Protein AF-A0A7J7MKV8-F1 (afdb_monomer_lite)

Sequence (77 aa):
MYQDQLKLKANDLPIVMMEQEVMEAINENSAVIICGETGCGKTTQVPQFLYEAGYGSSKSSTKNGLIGVTQGEWHLS

Structure (mmCIF, N/CA/C/O backbone):
data_AF-A0A7J7MKV8-F1
#
_entry.id   AF-A0A7J7MKV8-F1
#
loop_
_atom_site.group_PDB
_atom_site.id
_atom_site.type_symbol
_atom_site.label_atom_id
_atom_site.label_alt_id
_atom_site.label_comp_id
_atom_site.label_asym_id
_atom_site.label_entity_id
_atom_site.label_seq_id
_atom_site.pdbx_PDB_ins_code
_atom_site.Cartn_x
_atom_site.Cartn_y
_atom_site.Cartn_z
_atom_site.occupancy
_atom_site.B_iso_or_equiv
_atom_site.auth_seq_id
_atom_site.auth_comp_id
_atom_site.auth_asym_id
_atom_site.auth_atom_id
_atom_site.pdbx_PDB_model_num
ATOM 1 N N . MET A 1 1 ? 17.289 16.482 9.795 1.00 70.31 1 MET A N 1
ATOM 2 C CA . MET A 1 1 ? 18.228 16.565 8.653 1.00 70.31 1 MET A CA 1
ATOM 3 C C . MET A 1 1 ? 18.246 15.290 7.808 1.00 70.31 1 MET A C 1
ATOM 5 O O . MET A 1 1 ? 17.862 15.375 6.656 1.00 70.31 1 MET A O 1
ATOM 9 N N . TYR A 1 2 ? 18.637 14.111 8.319 1.00 75.31 2 TYR A N 1
ATOM 10 C CA . TYR A 1 2 ? 18.642 12.870 7.506 1.00 75.31 2 TYR A CA 1
ATOM 11 C C . TYR A 1 2 ? 17.232 12.350 7.165 1.00 75.31 2 TYR A C 1
ATOM 13 O O . TYR A 1 2 ? 16.958 12.011 6.020 1.00 75.31 2 TYR A O 1
ATOM 21 N N . GLN A 1 3 ? 16.318 12.358 8.141 1.00 70.00 3 GLN A N 1
ATOM 22 C CA . GLN A 1 3 ? 14.920 11.950 7.938 1.00 70.00 3 GLN A CA 1
ATOM 23 C C . GLN A 1 3 ? 14.205 12.831 6.900 1.00 70.00 3 GLN A C 1
ATOM 25 O O . GLN A 1 3 ? 13.461 12.329 6.064 1.00 70.00 3 GLN A O 1
ATOM 30 N N . ASP A 1 4 ? 14.494 14.134 6.901 1.00 74.94 4 ASP A N 1
ATOM 31 C CA . ASP A 1 4 ? 13.934 15.082 5.932 1.00 74.94 4 ASP A CA 1
ATOM 32 C C . ASP A 1 4 ? 14.429 14.790 4.507 1.00 74.94 4 ASP A C 1
ATOM 34 O O . ASP A 1 4 ? 13.655 14.848 3.559 1.00 74.94 4 ASP A O 1
ATOM 38 N N . GLN A 1 5 ? 15.697 14.394 4.351 1.00 76.06 5 GLN A N 1
ATOM 39 C CA . GLN A 1 5 ? 16.274 14.009 3.056 1.00 76.06 5 GLN A CA 1
ATOM 40 C C . GLN A 1 5 ? 15.648 12.727 2.488 1.00 76.06 5 GLN A C 1
ATOM 42 O O . GLN A 1 5 ? 15.453 12.621 1.278 1.00 76.06 5 GLN A O 1
ATOM 47 N N . LEU A 1 6 ? 15.313 11.754 3.343 1.00 76.06 6 LEU A N 1
ATOM 48 C CA . LEU A 1 6 ? 14.612 10.539 2.918 1.00 76.06 6 LEU A CA 1
ATOM 49 C C . LEU A 1 6 ? 13.185 10.843 2.458 1.00 76.06 6 LEU A C 1
ATOM 51 O O . LEU A 1 6 ? 12.764 10.344 1.417 1.00 76.06 6 LEU A O 1
ATOM 55 N N . LYS A 1 7 ? 12.470 11.698 3.198 1.00 74.38 7 LYS A N 1
ATOM 56 C CA . LYS A 1 7 ? 11.119 12.129 2.824 1.00 74.38 7 LYS A CA 1
ATOM 57 C C . LYS A 1 7 ? 11.100 12.894 1.504 1.00 74.38 7 LYS A C 1
ATOM 59 O O . LYS A 1 7 ? 10.249 12.619 0.671 1.00 74.38 7 LYS A O 1
ATOM 64 N N . LEU A 1 8 ? 12.062 13.791 1.277 1.00 74.00 8 LEU A N 1
ATOM 65 C CA . LEU A 1 8 ? 12.169 14.526 0.012 1.00 74.00 8 LEU A CA 1
ATOM 66 C C . LEU A 1 8 ? 12.307 13.582 -1.188 1.00 74.00 8 LEU A C 1
ATOM 68 O O . LEU A 1 8 ? 11.564 13.716 -2.149 1.00 74.00 8 LEU A O 1
ATOM 72 N N . LYS A 1 9 ? 13.182 12.573 -1.098 1.00 77.19 9 LYS A N 1
ATOM 73 C CA . LYS A 1 9 ? 13.334 11.572 -2.167 1.00 77.19 9 LYS A CA 1
ATOM 74 C C . LYS A 1 9 ? 12.093 10.704 -2.375 1.00 77.19 9 LYS A C 1
ATOM 76 O O . LYS A 1 9 ? 11.858 10.251 -3.489 1.00 77.19 9 LYS A O 1
ATOM 81 N N . ALA A 1 10 ? 11.340 10.423 -1.313 1.00 79.19 10 ALA A N 1
ATOM 82 C CA . ALA A 1 10 ? 10.098 9.664 -1.412 1.00 79.19 10 ALA A CA 1
ATOM 83 C C . ALA A 1 10 ? 9.014 10.467 -2.144 1.00 79.19 10 ALA A C 1
ATOM 85 O O . ALA A 1 10 ? 8.346 9.912 -3.011 1.00 79.19 10 ALA A O 1
ATOM 86 N N . ASN A 1 11 ? 8.914 11.772 -1.868 1.00 85.81 11 ASN A N 1
ATOM 87 C CA . ASN A 1 11 ? 7.941 12.673 -2.494 1.00 85.81 11 ASN A CA 1
ATOM 88 C C . ASN A 1 11 ? 8.098 12.787 -4.020 1.00 85.81 11 ASN A C 1
ATOM 90 O O . ASN A 1 11 ? 7.131 13.110 -4.704 1.00 85.81 11 ASN A O 1
ATOM 94 N N . ASP A 1 12 ? 9.289 12.500 -4.552 1.00 89.69 12 ASP A N 1
ATOM 95 C CA . ASP A 1 12 ? 9.557 12.510 -5.995 1.00 89.69 12 ASP A CA 1
ATOM 96 C C . ASP A 1 12 ? 9.085 11.223 -6.707 1.00 89.69 12 ASP A C 1
ATOM 98 O O . ASP A 1 12 ? 9.147 11.130 -7.936 1.00 89.69 12 ASP A O 1
ATOM 102 N N . LEU A 1 13 ? 8.632 10.199 -5.969 1.00 92.31 13 LEU A N 1
ATOM 103 C CA . LEU A 1 13 ? 8.167 8.948 -6.568 1.00 92.31 13 LEU A CA 1
ATOM 104 C C . LEU A 1 13 ? 6.797 9.145 -7.243 1.00 92.31 13 LEU A C 1
ATOM 106 O O . LEU A 1 13 ? 5.881 9.666 -6.605 1.00 92.31 13 LEU A O 1
ATOM 110 N N . PRO A 1 14 ? 6.593 8.645 -8.481 1.00 93.44 14 PRO A N 1
ATOM 111 C CA . PRO A 1 14 ? 5.348 8.848 -9.228 1.00 93.44 14 PRO A CA 1
ATOM 112 C C . PRO A 1 14 ? 4.074 8.459 -8.473 1.00 93.44 14 PRO A C 1
ATOM 114 O O . PRO A 1 14 ? 3.041 9.100 -8.628 1.00 93.44 14 PRO A O 1
ATOM 117 N N . ILE A 1 15 ? 4.134 7.421 -7.636 1.00 95.31 15 ILE A N 1
ATOM 118 C CA . ILE A 1 15 ? 2.966 6.968 -6.879 1.00 95.31 15 ILE A CA 1
ATOM 119 C C . ILE A 1 15 ? 2.511 7.949 -5.789 1.00 95.31 15 ILE A C 1
ATOM 121 O O . ILE A 1 15 ? 1.347 7.909 -5.407 1.00 95.31 15 ILE A O 1
ATOM 125 N N . VAL A 1 16 ? 3.382 8.840 -5.300 1.00 95.00 16 VAL A N 1
ATOM 126 C CA . VAL A 1 16 ? 3.003 9.848 -4.290 1.00 95.00 16 VAL A CA 1
ATOM 127 C C . VAL A 1 16 ? 1.992 10.836 -4.858 1.00 95.00 16 VAL A C 1
ATOM 129 O O . VAL A 1 16 ? 1.049 11.215 -4.174 1.00 95.00 16 VA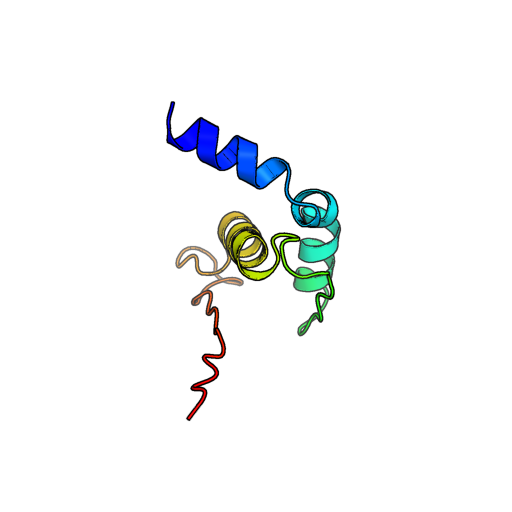L A O 1
ATOM 132 N N . MET A 1 17 ? 2.097 11.163 -6.148 1.00 94.06 17 MET A N 1
ATOM 133 C CA . MET A 1 17 ? 1.103 12.000 -6.833 1.00 94.06 17 MET A CA 1
ATOM 134 C C . MET A 1 17 ? -0.283 11.339 -6.919 1.00 94.06 17 MET A C 1
ATOM 136 O O . MET A 1 17 ? -1.268 12.028 -7.159 1.00 94.06 17 MET A O 1
ATOM 140 N N . MET A 1 18 ? -0.357 10.022 -6.705 1.00 95.50 18 MET A N 1
ATOM 141 C CA . MET A 1 18 ? -1.576 9.214 -6.776 1.00 95.50 18 MET A CA 1
ATOM 142 C C . MET A 1 18 ? -2.106 8.825 -5.386 1.00 95.50 18 MET A C 1
ATOM 144 O O . MET A 1 18 ? -3.027 8.016 -5.301 1.00 95.50 18 MET A O 1
ATOM 148 N N . GLU A 1 19 ? -1.536 9.352 -4.293 1.00 96.19 19 GLU A N 1
ATOM 149 C CA . GLU A 1 19 ? -1.881 8.943 -2.921 1.00 96.19 19 GLU A CA 1
ATOM 150 C C . GLU A 1 19 ? -3.387 9.029 -2.652 1.00 96.19 19 GLU A C 1
ATOM 152 O O . GLU A 1 19 ? -3.980 8.067 -2.163 1.00 96.19 19 GLU A O 1
ATOM 157 N N . GLN A 1 20 ? -4.015 10.152 -3.013 1.00 97.38 20 GLN A N 1
ATOM 158 C CA . GLN A 1 20 ? -5.444 10.355 -2.789 1.00 97.38 20 GLN A CA 1
ATOM 159 C C . GLN A 1 20 ? -6.286 9.304 -3.526 1.00 97.38 20 GLN A C 1
ATOM 161 O O . GLN A 1 20 ? -7.117 8.651 -2.899 1.00 97.38 20 GLN A O 1
ATOM 166 N N . GLU A 1 21 ? -6.029 9.087 -4.818 1.00 97.81 21 GLU A N 1
ATOM 167 C CA . GLU A 1 21 ? -6.757 8.107 -5.636 1.00 97.81 21 GLU A CA 1
ATOM 168 C C . GLU A 1 21 ? -6.583 6.679 -5.097 1.00 97.81 21 GLU A C 1
ATOM 170 O O . GLU A 1 21 ? -7.548 5.924 -4.974 1.00 97.81 21 GLU A O 1
ATOM 175 N N . VAL A 1 22 ? -5.358 6.318 -4.699 1.00 97.69 22 VAL A N 1
ATOM 176 C CA . VAL A 1 22 ? -5.060 5.015 -4.090 1.00 97.69 22 VAL A CA 1
ATOM 177 C C . VAL A 1 22 ? -5.832 4.836 -2.781 1.00 97.69 22 VAL A C 1
ATOM 179 O O . VAL A 1 22 ? -6.437 3.785 -2.562 1.00 97.69 22 VAL A O 1
ATOM 182 N N . MET A 1 23 ? -5.830 5.842 -1.905 1.00 97.75 23 MET A N 1
ATOM 183 C CA . MET A 1 23 ? -6.484 5.753 -0.599 1.00 97.75 23 MET A CA 1
ATOM 184 C C . MET A 1 23 ? -8.010 5.768 -0.695 1.00 97.75 23 MET A C 1
ATOM 186 O O . MET A 1 23 ? -8.664 5.056 0.070 1.00 97.75 23 MET A O 1
ATOM 190 N N . GLU A 1 24 ? -8.581 6.532 -1.625 1.00 98.31 24 GLU A N 1
ATOM 191 C CA . GLU A 1 24 ? -10.014 6.501 -1.936 1.00 98.31 24 GLU A CA 1
ATOM 192 C C . GLU A 1 24 ? -10.422 5.110 -2.431 1.00 98.31 24 GLU A C 1
ATOM 194 O O . GLU A 1 24 ? -11.290 4.481 -1.822 1.00 98.31 24 GLU A O 1
ATOM 199 N N . ALA A 1 25 ? -9.706 4.554 -3.416 1.00 98.31 25 ALA A N 1
ATOM 200 C CA . ALA A 1 25 ? -9.977 3.211 -3.924 1.00 98.31 25 ALA A CA 1
ATOM 201 C C . ALA A 1 25 ? -9.923 2.143 -2.816 1.00 98.31 25 ALA A C 1
ATOM 203 O O . ALA A 1 25 ? -10.786 1.266 -2.772 1.00 98.31 25 ALA A O 1
ATOM 204 N N . ILE A 1 26 ? -8.946 2.220 -1.903 1.00 97.19 26 ILE A N 1
ATOM 205 C CA . ILE A 1 26 ? -8.806 1.285 -0.771 1.00 97.19 26 ILE A CA 1
ATOM 206 C C . ILE A 1 26 ? -9.949 1.437 0.241 1.00 97.19 26 ILE A C 1
ATOM 208 O O . ILE A 1 26 ? -10.397 0.444 0.807 1.00 97.19 26 ILE A O 1
ATOM 212 N N . ASN A 1 27 ? -10.422 2.658 0.498 1.00 96.38 27 ASN A N 1
ATOM 213 C CA . ASN A 1 27 ? -11.522 2.877 1.440 1.00 96.38 27 ASN A CA 1
ATOM 214 C C . ASN A 1 27 ? -12.878 2.427 0.868 1.00 96.38 27 ASN A C 1
ATOM 216 O O . ASN A 1 27 ? -13.756 2.034 1.635 1.00 96.38 27 ASN A O 1
ATOM 220 N N . GLU A 1 28 ? -1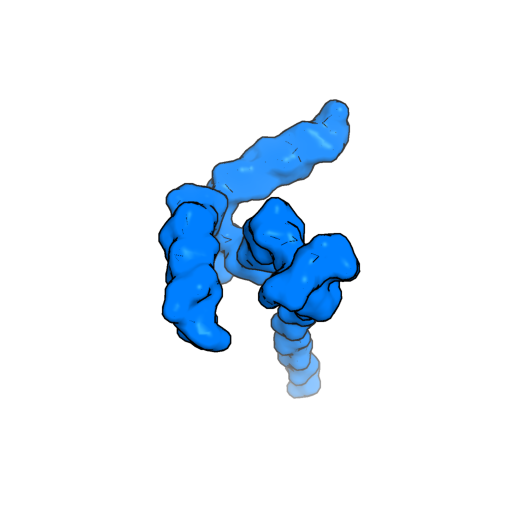3.055 2.489 -0.452 1.00 98.00 28 GLU A N 1
ATOM 221 C CA . GLU A 1 28 ? -14.317 2.158 -1.126 1.00 98.00 28 GLU A CA 1
ATOM 222 C C . GLU A 1 28 ? -14.429 0.685 -1.535 1.00 98.00 28 GLU A C 1
ATOM 224 O O . GLU A 1 28 ? -15.535 0.171 -1.704 1.00 98.00 28 GLU A O 1
ATOM 229 N N . ASN A 1 29 ? -13.301 -0.016 -1.679 1.00 98.06 29 ASN A N 1
ATOM 230 C CA . ASN A 1 29 ? -13.264 -1.374 -2.210 1.00 98.06 29 ASN A CA 1
ATOM 231 C C . ASN A 1 29 ? -12.567 -2.333 -1.244 1.00 98.06 29 ASN A C 1
ATOM 233 O O . ASN A 1 29 ? -11.504 -2.046 -0.704 1.00 98.06 29 ASN A O 1
ATOM 237 N N . SER A 1 30 ? -13.109 -3.544 -1.094 1.00 95.94 30 SER A N 1
ATOM 238 C CA . SER A 1 30 ? -12.461 -4.594 -0.289 1.00 95.94 30 SER A CA 1
ATOM 239 C C . SER A 1 30 ? -11.168 -5.137 -0.915 1.00 95.94 30 SER A C 1
ATOM 241 O O . SER A 1 30 ? -10.387 -5.787 -0.224 1.00 95.94 30 SER A O 1
ATOM 243 N N . ALA A 1 31 ? -10.946 -4.899 -2.211 1.00 97.25 31 ALA A N 1
ATOM 244 C CA . ALA A 1 31 ? -9.732 -5.270 -2.930 1.00 97.25 31 ALA A CA 1
ATOM 245 C C . ALA A 1 31 ? -9.424 -4.241 -4.027 1.00 97.25 31 ALA A C 1
ATOM 247 O O . ALA A 1 31 ? -10.324 -3.814 -4.748 1.00 97.25 31 ALA A O 1
ATOM 248 N N . VAL A 1 32 ? -8.147 -3.881 -4.172 1.00 97.88 32 VAL A N 1
ATOM 249 C CA . VAL A 1 32 ? -7.657 -2.902 -5.154 1.00 97.88 32 VAL A CA 1
ATOM 250 C C . VAL A 1 32 ? -6.441 -3.476 -5.875 1.00 97.88 32 VAL A C 1
ATOM 252 O O . VAL A 1 32 ? -5.556 -4.055 -5.246 1.00 97.88 32 VAL A O 1
ATOM 255 N N . ILE A 1 33 ? -6.385 -3.300 -7.196 1.00 97.56 33 ILE A N 1
ATOM 256 C CA . ILE A 1 33 ? -5.221 -3.645 -8.019 1.00 97.56 33 ILE A CA 1
ATOM 257 C C . ILE A 1 33 ? -4.505 -2.346 -8.382 1.00 97.56 33 ILE A C 1
ATOM 259 O O . ILE A 1 33 ? -5.072 -1.497 -9.062 1.00 97.56 33 ILE A O 1
ATOM 263 N N . ILE A 1 34 ? -3.250 -2.207 -7.951 1.00 95.69 34 ILE A N 1
ATOM 264 C CA . ILE A 1 34 ? -2.415 -1.039 -8.256 1.00 95.69 34 ILE A CA 1
ATOM 265 C C . ILE A 1 34 ? -1.355 -1.447 -9.280 1.00 95.69 34 ILE A C 1
ATOM 267 O O . ILE A 1 34 ? -0.430 -2.203 -8.972 1.00 95.69 34 ILE A O 1
ATOM 271 N N . CYS A 1 35 ? -1.470 -0.915 -10.494 1.00 95.56 35 CYS A N 1
ATOM 272 C CA . CYS A 1 35 ? -0.528 -1.152 -11.586 1.00 95.56 35 CYS A CA 1
ATOM 273 C C . CYS A 1 35 ? 0.409 0.047 -11.764 1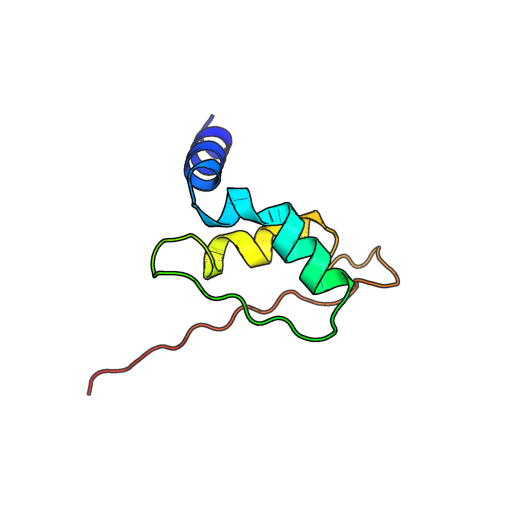.00 95.56 35 CYS A C 1
ATOM 275 O O . CYS A 1 35 ? -0.004 1.196 -11.680 1.00 95.56 35 CYS A O 1
ATOM 277 N N . GLY A 1 36 ? 1.682 -0.219 -12.042 1.00 92.44 36 GLY A N 1
ATOM 278 C CA . GLY A 1 36 ? 2.661 0.816 -12.364 1.00 92.44 36 GLY A CA 1
ATOM 279 C C . GLY A 1 36 ? 4.020 0.206 -12.673 1.00 92.44 36 GLY A C 1
ATOM 280 O O . GLY A 1 36 ? 4.297 -0.931 -12.283 1.00 92.44 36 GLY A O 1
ATOM 281 N N . GLU A 1 37 ? 4.892 0.962 -13.326 1.00 93.81 37 GLU A N 1
ATOM 282 C CA . GLU A 1 37 ? 6.227 0.492 -13.706 1.00 93.81 37 GLU A CA 1
ATOM 283 C C . GLU A 1 37 ? 7.118 0.200 -12.485 1.00 93.81 37 GLU A C 1
ATOM 285 O O . GLU A 1 37 ? 6.898 0.695 -11.372 1.00 93.81 37 GLU A O 1
ATOM 290 N N . THR A 1 38 ? 8.133 -0.646 -12.658 1.00 91.12 38 THR A N 1
ATOM 291 C CA . THR A 1 38 ? 9.144 -0.879 -11.616 1.00 91.12 38 THR A CA 1
ATOM 292 C C . THR A 1 38 ? 9.874 0.428 -11.303 1.00 91.12 38 THR A C 1
ATOM 294 O O . THR A 1 38 ? 10.205 1.189 -12.202 1.00 91.12 38 THR A O 1
ATOM 297 N N . GLY A 1 39 ? 10.116 0.706 -10.019 1.00 90.62 39 GLY A N 1
ATOM 298 C CA . GLY A 1 39 ? 10.751 1.955 -9.579 1.00 90.62 39 GLY A CA 1
ATOM 299 C C . GLY A 1 39 ? 9.781 3.109 -9.303 1.00 90.62 39 GLY A C 1
ATOM 300 O O . GLY A 1 39 ? 10.186 4.089 -8.693 1.00 90.62 39 GLY A O 1
ATOM 301 N N . CYS A 1 40 ? 8.487 2.978 -9.623 1.00 93.31 40 CYS A N 1
ATOM 302 C CA . CYS A 1 40 ? 7.514 4.050 -9.368 1.00 93.31 40 CYS A CA 1
ATOM 303 C C . CYS A 1 40 ? 7.115 4.221 -7.885 1.00 93.31 40 CYS A C 1
ATOM 305 O O . CYS A 1 40 ? 6.319 5.099 -7.567 1.00 93.31 40 CYS A O 1
ATOM 307 N N . GLY A 1 41 ? 7.618 3.363 -6.987 1.00 94.19 41 GLY 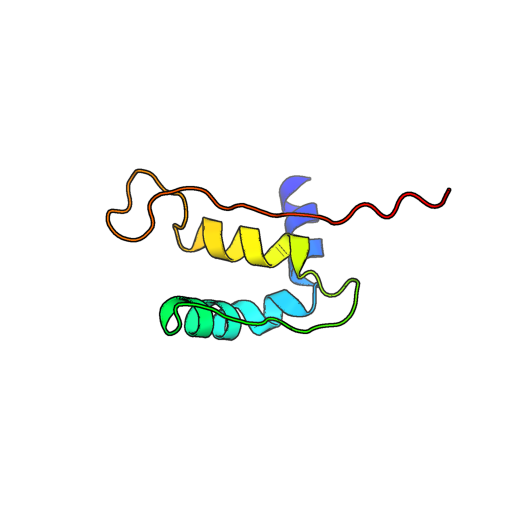A N 1
ATOM 308 C CA . GLY A 1 41 ? 7.396 3.464 -5.539 1.00 94.19 41 GLY A CA 1
ATOM 309 C C . GLY A 1 41 ? 6.291 2.583 -4.942 1.00 94.19 41 GLY A C 1
ATOM 310 O O . GLY A 1 41 ? 6.057 2.677 -3.745 1.00 94.19 41 GLY A O 1
ATOM 311 N N . LYS A 1 42 ? 5.624 1.704 -5.711 1.00 95.19 42 LYS A N 1
ATOM 312 C CA . LYS A 1 42 ? 4.503 0.860 -5.214 1.00 95.19 42 LYS A CA 1
ATOM 313 C C . LYS A 1 42 ? 4.786 0.151 -3.888 1.00 95.19 42 LYS A C 1
ATOM 315 O O . LYS A 1 42 ? 4.110 0.395 -2.896 1.00 95.19 42 LYS A O 1
ATOM 320 N N . THR A 1 43 ? 5.801 -0.709 -3.868 1.00 93.81 43 THR A N 1
ATOM 321 C CA . THR A 1 43 ? 6.108 -1.565 -2.712 1.00 93.81 43 THR A CA 1
ATOM 322 C C . THR A 1 43 ? 6.571 -0.772 -1.489 1.00 93.81 43 THR A C 1
ATOM 324 O O . THR A 1 43 ? 6.459 -1.266 -0.373 1.00 93.81 43 THR A O 1
ATOM 327 N N . THR A 1 44 ? 7.080 0.451 -1.676 1.00 93.69 44 THR A N 1
ATOM 328 C CA . THR A 1 44 ? 7.589 1.285 -0.580 1.00 93.69 44 THR A CA 1
ATOM 329 C C . THR A 1 44 ? 6.551 2.278 -0.061 1.00 93.69 44 THR A C 1
ATOM 331 O O . THR A 1 44 ? 6.461 2.460 1.146 1.00 93.69 44 THR A O 1
ATOM 334 N N . GLN A 1 45 ? 5.766 2.913 -0.936 1.00 96.12 45 GLN A N 1
ATOM 335 C CA . GLN A 1 45 ? 4.876 4.019 -0.565 1.00 96.12 45 GLN A CA 1
ATOM 336 C C . GLN A 1 45 ? 3.458 3.573 -0.196 1.00 96.12 45 GLN A C 1
ATOM 338 O O . GLN A 1 45 ? 2.894 4.112 0.748 1.00 96.12 45 GLN A O 1
ATOM 343 N N . VAL A 1 46 ? 2.892 2.544 -0.842 1.00 96.69 46 VAL A N 1
ATOM 344 C CA . VAL A 1 46 ? 1.531 2.075 -0.495 1.00 96.69 46 VAL A CA 1
ATOM 345 C C . VAL A 1 46 ? 1.422 1.647 0.979 1.00 96.69 46 VAL A C 1
ATOM 347 O O . VAL A 1 46 ? 0.479 2.073 1.647 1.00 96.69 46 VAL A O 1
ATOM 350 N N . PRO A 1 47 ? 2.375 0.877 1.550 1.00 96.25 47 PRO A N 1
ATOM 351 C CA . PRO A 1 47 ? 2.342 0.559 2.979 1.00 96.25 47 PRO A CA 1
ATOM 352 C C . PRO A 1 47 ? 2.439 1.800 3.875 1.00 96.25 47 PRO A C 1
ATOM 354 O O . PRO A 1 47 ? 1.853 1.819 4.956 1.00 96.25 47 PRO A O 1
ATOM 357 N N . GLN A 1 48 ? 3.159 2.835 3.432 1.00 95.31 48 GLN A N 1
ATOM 358 C CA . GLN A 1 48 ? 3.283 4.089 4.166 1.00 95.31 48 GLN A CA 1
ATOM 359 C C . GLN A 1 48 ? 1.957 4.860 4.182 1.00 95.31 48 GLN A C 1
ATOM 361 O O . GLN A 1 48 ? 1.522 5.254 5.261 1.00 95.31 48 GLN A O 1
ATOM 366 N N . PHE A 1 49 ? 1.269 4.983 3.042 1.00 96.62 49 PHE A N 1
ATOM 367 C CA . PHE A 1 49 ? -0.057 5.616 2.978 1.00 96.62 49 PHE A CA 1
ATOM 368 C C . PHE A 1 49 ? -1.061 4.910 3.894 1.00 96.62 49 PHE A C 1
ATOM 370 O O . PHE A 1 49 ? -1.781 5.547 4.662 1.00 96.62 49 PHE A O 1
ATOM 377 N N . LEU A 1 50 ? -1.063 3.571 3.879 1.00 96.81 50 LEU A N 1
ATOM 378 C CA . LEU A 1 50 ? -1.896 2.764 4.773 1.00 96.81 50 LEU A CA 1
ATOM 379 C C . LEU A 1 50 ? -1.595 3.070 6.247 1.00 96.81 50 LEU A C 1
ATOM 381 O O . LEU A 1 50 ? -2.512 3.309 7.035 1.00 96.81 50 LEU A O 1
ATOM 385 N N . TYR A 1 51 ? -0.319 3.092 6.625 1.00 95.38 51 TYR A N 1
ATOM 386 C CA . TYR A 1 51 ? 0.084 3.390 7.995 1.00 95.38 51 TYR A CA 1
ATOM 387 C C . TYR A 1 51 ? -0.351 4.799 8.430 1.00 95.38 51 TYR A C 1
ATOM 389 O O . TYR A 1 51 ? -0.942 4.964 9.499 1.00 95.38 51 TYR A O 1
ATOM 397 N N . GLU A 1 52 ? -0.122 5.806 7.587 1.00 94.25 52 GLU A N 1
ATOM 398 C CA . GLU A 1 52 ? -0.491 7.202 7.852 1.00 94.25 52 GLU A CA 1
ATOM 399 C C . GLU A 1 52 ? -2.016 7.398 7.919 1.00 94.25 52 GLU A C 1
ATOM 401 O O . GLU A 1 52 ? -2.512 8.150 8.760 1.00 94.25 52 GLU A O 1
ATOM 406 N N . ALA A 1 53 ? -2.783 6.624 7.147 1.00 94.56 53 ALA A N 1
ATOM 407 C CA . ALA A 1 53 ? -4.244 6.575 7.205 1.00 94.56 53 ALA A CA 1
ATOM 408 C C . ALA A 1 53 ? -4.811 5.765 8.394 1.00 94.56 53 ALA A C 1
ATOM 410 O O . ALA A 1 53 ? -6.032 5.561 8.489 1.00 94.56 53 ALA A O 1
ATOM 411 N N . GLY A 1 54 ? -3.945 5.292 9.296 1.00 95.06 54 GLY A N 1
ATOM 412 C CA . GLY A 1 54 ? -4.304 4.630 10.548 1.00 95.06 54 GLY A CA 1
ATOM 413 C C . GLY A 1 54 ? -4.532 3.121 10.451 1.00 95.06 54 GLY A C 1
ATOM 414 O O . GLY A 1 54 ? -5.029 2.537 11.419 1.00 95.06 54 GLY A O 1
ATOM 415 N N . TYR A 1 55 ? -4.185 2.483 9.327 1.00 95.75 55 TYR A N 1
ATOM 416 C CA . TYR A 1 55 ? -4.206 1.024 9.220 1.00 95.75 55 TYR A CA 1
ATOM 417 C C . TYR A 1 55 ? -3.125 0.397 10.106 1.00 95.75 55 TYR A C 1
ATOM 419 O O . TYR A 1 55 ? -1.998 0.879 10.199 1.00 95.75 55 TYR A O 1
ATOM 427 N N . GLY A 1 56 ? -3.488 -0.684 10.793 1.00 93.12 56 GLY A N 1
ATOM 428 C CA . GLY A 1 56 ? -2.616 -1.372 11.744 1.00 93.12 56 GLY A CA 1
ATOM 429 C C . GLY A 1 56 ? -2.524 -0.703 13.120 1.00 93.12 56 GLY A C 1
ATOM 430 O O . GLY A 1 56 ? -1.785 -1.157 13.993 1.00 93.12 56 GLY A O 1
ATOM 431 N N . SER A 1 57 ? -3.295 0.362 13.355 1.00 93.62 57 SER A N 1
ATOM 432 C CA . SER A 1 57 ? -3.349 1.013 14.661 1.00 93.62 57 SER A CA 1
ATOM 433 C C . SER A 1 57 ? -4.258 0.244 15.616 1.00 93.62 57 SER A C 1
ATOM 435 O O . SER A 1 57 ? -5.460 0.124 15.386 1.00 93.62 57 SER A O 1
ATOM 437 N N . SER A 1 58 ? -3.718 -0.185 16.761 1.00 90.19 58 SER A N 1
ATOM 438 C CA . SER A 1 58 ? -4.507 -0.788 17.851 1.00 90.19 58 SER A CA 1
ATOM 439 C C . SER A 1 58 ? -5.597 0.146 18.399 1.00 90.19 58 SER A C 1
ATOM 441 O O . SER A 1 58 ? -6.546 -0.327 19.021 1.00 90.19 58 SER A O 1
ATOM 443 N N . LYS A 1 59 ? -5.475 1.461 18.180 1.00 90.81 59 LYS A N 1
ATOM 444 C CA . LYS A 1 59 ? -6.444 2.462 18.649 1.00 90.81 59 LYS A CA 1
ATOM 445 C C . LYS A 1 59 ? -7.645 2.619 17.713 1.00 90.81 59 LYS A C 1
ATOM 447 O O . LYS A 1 59 ? -8.616 3.264 18.094 1.00 90.81 59 LYS A O 1
ATOM 452 N N . SER A 1 60 ? -7.571 2.077 16.498 1.00 90.25 60 SER A N 1
ATOM 453 C CA . SER A 1 60 ? -8.657 2.144 15.524 1.00 90.25 60 SER A CA 1
ATOM 454 C C . SER A 1 60 ? -9.575 0.935 15.674 1.00 90.25 60 SER A C 1
ATOM 456 O O . SER A 1 60 ? -9.116 -0.201 15.622 1.00 90.25 60 SER A O 1
ATOM 458 N N . SER A 1 61 ? -10.880 1.155 15.834 1.00 88.81 61 SER A N 1
ATOM 459 C CA . SER A 1 61 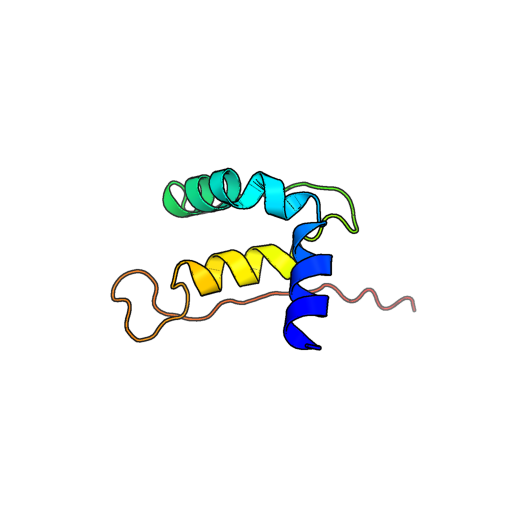? -11.868 0.068 15.881 1.00 88.81 61 SER A CA 1
ATOM 460 C C . SER A 1 61 ? -12.132 -0.556 14.508 1.00 88.81 61 SER A C 1
ATOM 462 O O . SER A 1 61 ? -12.499 -1.724 14.436 1.00 88.81 61 SER A O 1
ATOM 464 N N . THR A 1 62 ? -11.932 0.204 13.428 1.00 90.44 62 THR A N 1
ATOM 465 C CA . THR A 1 62 ? -12.247 -0.207 12.049 1.00 90.44 62 THR A CA 1
ATOM 466 C C . THR A 1 62 ? -11.017 -0.529 11.206 1.00 90.44 62 THR A C 1
ATOM 468 O O . THR A 1 62 ? -11.144 -1.193 10.185 1.00 90.44 62 THR A O 1
ATOM 471 N N . LYS A 1 63 ? -9.827 -0.074 11.619 1.00 91.44 63 LYS A N 1
ATOM 472 C CA . LYS A 1 63 ? -8.557 -0.261 10.893 1.00 91.44 63 LYS A CA 1
ATOM 473 C C . LYS A 1 63 ? -7.467 -0.909 11.760 1.00 91.44 63 LYS A C 1
ATOM 475 O O . LYS A 1 63 ? -6.279 -0.636 11.583 1.00 91.44 63 LYS A O 1
ATOM 480 N N . ASN A 1 64 ? -7.865 -1.731 12.733 1.00 91.44 64 ASN A N 1
ATOM 481 C CA . ASN A 1 64 ? -6.918 -2.545 13.499 1.00 91.44 64 ASN A CA 1
ATOM 482 C C . ASN A 1 64 ? -6.269 -3.630 12.614 1.00 91.44 64 ASN A C 1
ATOM 484 O O . ASN A 1 64 ? -6.697 -3.873 11.488 1.00 91.44 64 ASN A O 1
ATOM 488 N N . GLY A 1 65 ? -5.209 -4.267 13.116 1.00 93.00 65 GLY A N 1
ATOM 489 C CA . GLY A 1 65 ? -4.528 -5.370 12.430 1.00 93.00 65 GLY A CA 1
ATOM 490 C C . GLY A 1 65 ? -3.063 -5.075 12.120 1.00 93.00 65 GLY A C 1
ATOM 491 O O . GLY A 1 65 ? -2.398 -4.366 12.871 1.00 93.00 65 GLY A O 1
ATOM 492 N N . LEU A 1 66 ? -2.555 -5.653 11.031 1.00 95.4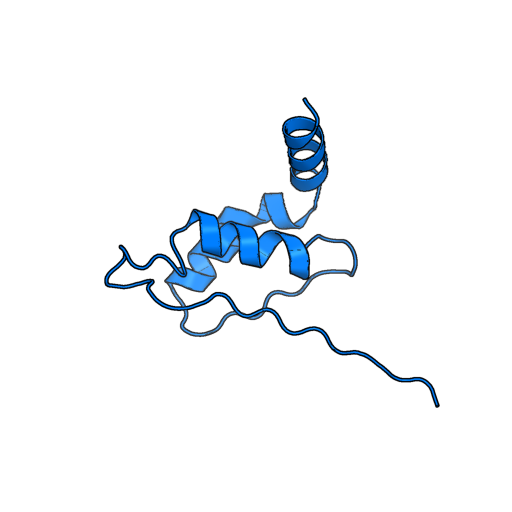4 66 LEU A N 1
ATOM 493 C CA . LEU A 1 66 ? -1.169 -5.519 10.574 1.00 95.44 66 LEU A CA 1
ATOM 494 C C . LEU A 1 66 ? -1.142 -5.198 9.077 1.00 95.44 66 LEU A C 1
ATOM 496 O O . LEU A 1 66 ? -1.972 -5.699 8.320 1.00 95.44 66 LEU A O 1
ATOM 500 N N . ILE A 1 67 ? -0.157 -4.407 8.649 1.00 96.00 67 ILE A N 1
ATOM 501 C CA . ILE A 1 67 ? 0.143 -4.189 7.229 1.00 96.00 67 ILE A CA 1
ATOM 502 C C . ILE A 1 67 ? 1.173 -5.241 6.812 1.00 96.00 67 ILE A C 1
ATOM 504 O O . ILE A 1 67 ? 2.318 -5.209 7.262 1.00 96.00 67 ILE A O 1
ATOM 508 N N . GLY A 1 68 ? 0.755 -6.194 5.982 1.00 95.94 68 GLY A N 1
ATOM 509 C CA . GLY A 1 68 ? 1.624 -7.229 5.426 1.00 95.94 68 GLY A CA 1
ATOM 510 C C . GLY A 1 68 ? 2.093 -6.864 4.021 1.00 95.94 68 GLY A C 1
ATOM 511 O O . GLY A 1 68 ? 1.275 -6.534 3.167 1.00 95.94 68 GLY A O 1
ATOM 512 N N . VAL A 1 69 ? 3.399 -6.958 3.770 1.00 95.12 69 VAL A N 1
ATOM 513 C CA . VAL A 1 69 ? 3.992 -6.776 2.438 1.00 95.12 69 VAL A CA 1
ATOM 514 C C . VAL A 1 69 ? 4.788 -8.026 2.101 1.00 95.12 69 VAL A C 1
ATOM 516 O O . VAL A 1 69 ? 5.698 -8.401 2.836 1.00 95.12 69 VAL A O 1
ATOM 519 N N . THR A 1 70 ? 4.441 -8.683 1.000 1.00 92.19 70 THR A N 1
ATOM 520 C CA . THR A 1 70 ? 5.132 -9.886 0.523 1.00 92.19 70 THR A CA 1
ATOM 521 C C . THR A 1 70 ? 5.976 -9.557 -0.699 1.00 92.19 70 THR A C 1
ATOM 523 O O . THR A 1 70 ? 5.516 -8.845 -1.592 1.00 92.19 70 THR A O 1
ATOM 526 N N . GLN A 1 71 ? 7.185 -10.109 -0.774 1.00 87.81 71 GLN A N 1
ATOM 527 C CA . GLN A 1 71 ? 8.074 -9.983 -1.927 1.00 87.81 71 GLN A CA 1
ATOM 528 C C . GLN A 1 71 ? 8.413 -11.376 -2.456 1.00 87.81 71 GLN A C 1
ATOM 530 O O . GLN A 1 71 ? 8.743 -12.270 -1.681 1.00 87.81 71 GLN A O 1
ATOM 535 N N . GLY A 1 72 ? 8.312 -11.565 -3.773 1.00 85.56 72 GLY A N 1
ATOM 536 C CA . GLY A 1 72 ? 8.772 -12.793 -4.415 1.00 85.56 72 GLY A CA 1
ATOM 537 C C . GLY A 1 72 ? 10.293 -12.791 -4.547 1.00 85.56 72 GLY A C 1
ATOM 538 O O . GLY A 1 72 ? 10.857 -11.837 -5.083 1.00 85.56 72 GLY A O 1
ATOM 539 N N . GLU A 1 73 ? 10.943 -13.861 -4.096 1.00 82.56 73 GLU A N 1
ATOM 540 C CA . GLU A 1 73 ? 12.339 -14.152 -4.422 1.00 82.56 73 GLU A CA 1
ATOM 541 C C . GLU A 1 73 ? 12.397 -15.227 -5.506 1.00 82.56 73 GLU A C 1
ATOM 543 O O . GLU A 1 73 ? 12.017 -16.379 -5.285 1.00 82.56 73 GLU A O 1
ATOM 548 N N . TRP A 1 74 ? 12.897 -14.864 -6.685 1.00 75.12 74 TRP A N 1
ATOM 549 C CA . TRP A 1 74 ? 13.205 -15.841 -7.722 1.00 75.12 74 TRP A CA 1
ATOM 550 C C . TRP A 1 74 ? 14.610 -16.380 -7.478 1.00 75.12 74 TRP A C 1
ATOM 552 O O . TRP A 1 74 ? 15.601 -15.693 -7.718 1.00 75.12 74 TRP A O 1
ATOM 562 N N . HIS A 1 75 ? 14.692 -17.616 -6.995 1.00 71.56 75 HIS A N 1
ATOM 563 C CA . HIS A 1 75 ? 15.950 -18.345 -6.968 1.00 71.56 75 HIS A CA 1
ATOM 564 C C . HIS A 1 75 ? 16.233 -18.825 -8.395 1.00 71.56 75 HIS A C 1
ATOM 566 O O . HIS A 1 75 ? 15.553 -19.716 -8.900 1.00 71.56 75 HIS A O 1
ATOM 572 N N . LEU A 1 76 ? 17.201 -18.198 -9.063 1.00 62.00 76 LEU A N 1
ATOM 573 C CA . LEU A 1 76 ? 17.767 -18.731 -10.299 1.00 62.00 76 LEU A CA 1
ATOM 574 C C . LEU A 1 76 ? 18.690 -19.893 -9.906 1.00 62.00 76 LEU A C 1
ATOM 576 O O . LEU A 1 76 ? 19.789 -19.655 -9.407 1.00 62.00 76 LEU A O 1
ATOM 580 N N . SER A 1 77 ? 18.206 -21.128 -10.055 1.00 59.69 77 SER A N 1
ATOM 581 C CA . SER A 1 77 ? 19.023 -22.352 -10.009 1.00 59.69 77 SER A CA 1
ATOM 582 C C . SER A 1 77 ? 19.605 -22.669 -11.376 1.00 59.69 77 SER A C 1
ATOM 584 O O . SER A 1 77 ? 18.806 -22.611 -12.340 1.00 59.69 77 SER A O 1
#

Secondary structure (DSSP, 8-state):
-HHHHHHHHHHTSGGGGGHHHHHHHHHH-S-------TTSSHHHHHHHHHHHTTTT-TT-SSS-S------------

pLDDT: mean 90.19, std 9.13, range [59.69, 98.31]

Foldseek 3Di:
DVVVVVVVVLCPQQCVVCLVVLVVCVVVDVDDDDDDDPRSQVQPVSLVSLVVVPACPPPDPVRHDDDDGDDDDDDDD

Radius of gyration: 14.41 Å; chains: 1; bounding box: 33×39×32 Å

InterPro domains:
  IPR027417 P-loop containing nucleoside triphosphate hydrolase [G3DSA:3.40.50.300] (2-73)
  IPR027417 P-loop containing nucleoside triphosphate hydrolase [SSF52540] (16-60)

Organism: NCBI:txid39325